Protein AF-A0A316RVN7-F1 (afdb_monomer_lite)

Secondary structure (DSSP, 8-state):
--HHHHHHHHHHHHHHHHHHHHHHHHHHHHGGGGTT-HHHHHHHHHHHHHHHHHHHHHHHHHHHHHTT-EE-HHHHHHHHHHHHHHHHHHHHHHHHS---SSTTHHHHHHHHHHHHHHHHHHHHHHHHHHHHTSEEPPPGGGSGGG-

Foldseek 3Di:
DDPVVLVVLLVVLVVLLVVLVVLLVVLVVVPPVCVVDPVSVVVNLLSLLSNLLSVLLNVLLVVCVVVLAADAPVLLVVLQCLQPVVNVVVVCVVVVDDQDPVNPPVVVVCSVVSVPCSSVSSSSSSNSNSNSPHHHDPDPVVVVVPD

Radius of gyration: 19.21 Å; chains: 1; bounding box: 50×28×63 Å

Sequence (147 aa):
MKRSTFIANAAVWGVISAICVVFLAWSASVGGDFGDNIALLTMAVFAKPVGAFSIAALLTTSLVHKFDLKLGHGMRIAWRVLGVVPAVAFMLSPFMIPVLPSGAATAFAVVLLAAMAIPVLFLLFGLFYGLSLAGEKPDEDEEDDAE

Structure (mmCIF, N/CA/C/O backbone):
data_AF-A0A316RVN7-F1
#
_entry.id   AF-A0A316RVN7-F1
#
loop_
_atom_site.group_PDB
_atom_site.id
_atom_site.type_symbol
_atom_site.label_atom_id
_atom_site.label_alt_id
_atom_site.label_comp_id
_atom_site.label_asym_id
_atom_site.label_entity_id
_atom_site.label_seq_id
_atom_site.pdbx_PDB_ins_code
_atom_site.Cartn_x
_atom_site.Cartn_y
_atom_site.Cartn_z
_atom_site.occupancy
_atom_site.B_iso_or_equiv
_atom_site.auth_seq_id
_atom_site.auth_comp_id
_atom_site.auth_asym_id
_atom_site.auth_atom_id
_atom_site.pdbx_PDB_model_num
ATOM 1 N N . MET A 1 1 ? -16.041 -1.971 11.680 1.00 82.44 1 MET A N 1
ATOM 2 C CA . MET A 1 1 ? -15.913 -1.101 10.460 1.00 82.44 1 MET A CA 1
ATOM 3 C C . MET A 1 1 ? -17.194 -1.136 9.610 1.00 82.44 1 MET A C 1
ATOM 5 O O . MET A 1 1 ? -17.799 -2.195 9.501 1.00 82.44 1 MET A O 1
ATOM 9 N N . LYS A 1 2 ? -17.601 -0.027 8.959 1.00 86.81 2 LYS A N 1
ATOM 10 C CA . LYS A 1 2 ? -18.773 -0.003 8.049 1.00 86.81 2 LYS A CA 1
ATOM 11 C C . LYS A 1 2 ? -18.543 -0.861 6.791 1.00 86.81 2 LYS A C 1
ATOM 13 O O . LYS A 1 2 ? -17.487 -0.787 6.166 1.00 86.81 2 LYS A O 1
ATOM 18 N N . ARG A 1 3 ? -19.565 -1.616 6.368 1.00 85.62 3 ARG A N 1
ATOM 19 C CA . ARG A 1 3 ? -19.503 -2.520 5.199 1.00 85.62 3 ARG A CA 1
ATOM 20 C C . ARG A 1 3 ? -19.181 -1.798 3.884 1.00 85.62 3 ARG A C 1
ATOM 22 O O . ARG A 1 3 ? -18.434 -2.326 3.068 1.00 85.62 3 ARG A O 1
ATOM 29 N N .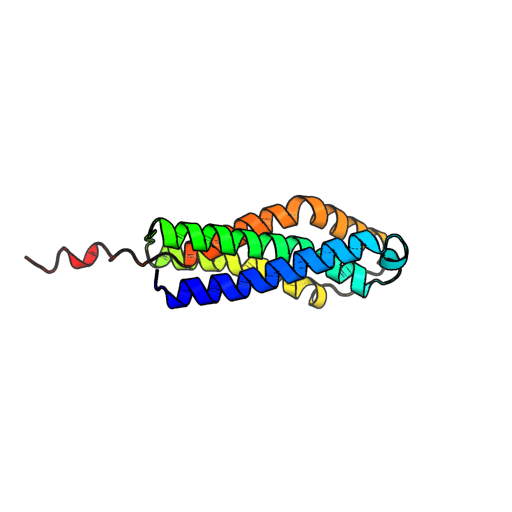 SER A 1 4 ? -19.697 -0.584 3.688 1.00 89.50 4 SER A N 1
ATOM 30 C CA . SER A 1 4 ? -19.403 0.232 2.501 1.00 89.50 4 SER A CA 1
ATOM 31 C C . SER A 1 4 ? -17.926 0.632 2.419 1.00 89.50 4 SER A C 1
ATOM 33 O O . SER A 1 4 ? -17.328 0.544 1.351 1.00 89.50 4 SER A O 1
ATOM 35 N N . THR A 1 5 ? -17.312 0.997 3.550 1.00 88.00 5 THR A N 1
ATOM 36 C CA . THR A 1 5 ? -15.880 1.322 3.642 1.00 88.00 5 THR A CA 1
ATOM 37 C C . THR A 1 5 ? -15.010 0.113 3.318 1.00 88.00 5 THR A C 1
ATOM 39 O O . THR A 1 5 ? -14.023 0.255 2.599 1.00 88.00 5 THR A O 1
ATOM 42 N N . PHE A 1 6 ? -15.394 -1.073 3.796 1.00 89.62 6 PHE A N 1
ATOM 43 C CA . PHE A 1 6 ? -14.704 -2.317 3.462 1.00 89.62 6 PHE A CA 1
ATOM 44 C C . PHE A 1 6 ? -14.724 -2.585 1.951 1.00 89.62 6 PHE A C 1
ATOM 46 O O . PHE A 1 6 ? -13.667 -2.764 1.354 1.00 89.62 6 PHE A O 1
ATOM 53 N N . ILE A 1 7 ? -15.905 -2.547 1.323 1.00 91.50 7 ILE A N 1
ATOM 54 C CA . ILE A 1 7 ? -16.064 -2.834 -0.112 1.00 91.50 7 ILE A CA 1
ATOM 55 C C . ILE A 1 7 ? -15.294 -1.825 -0.970 1.00 91.50 7 ILE A C 1
ATOM 57 O O . ILE A 1 7 ? -14.607 -2.226 -1.905 1.00 91.50 7 ILE A O 1
ATOM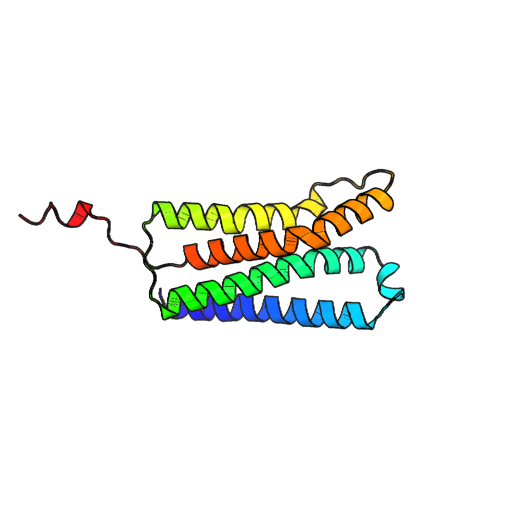 61 N N . ALA A 1 8 ? -15.367 -0.533 -0.640 1.00 91.44 8 ALA A N 1
ATOM 62 C CA . ALA A 1 8 ? -14.636 0.501 -1.368 1.00 91.44 8 ALA A CA 1
ATOM 63 C C . ALA A 1 8 ? -13.117 0.265 -1.318 1.00 91.44 8 ALA A C 1
ATOM 65 O O . ALA A 1 8 ? -12.457 0.295 -2.353 1.00 91.44 8 ALA A O 1
ATOM 66 N N . ASN A 1 9 ? -12.568 -0.037 -0.137 1.00 92.31 9 ASN A N 1
ATOM 67 C CA . ASN A 1 9 ? -11.143 -0.335 0.011 1.00 92.31 9 ASN A CA 1
ATOM 68 C C . ASN A 1 9 ? -10.751 -1.640 -0.689 1.00 92.31 9 ASN A C 1
ATOM 70 O O . ASN A 1 9 ? -9.738 -1.678 -1.381 1.00 92.31 9 ASN A O 1
ATOM 74 N N . ALA A 1 10 ? -11.566 -2.687 -0.560 1.00 91.00 10 ALA A N 1
ATOM 75 C CA . ALA A 1 10 ? -11.330 -3.958 -1.233 1.00 91.00 10 ALA A CA 1
ATOM 76 C C . ALA A 1 10 ? -11.291 -3.793 -2.761 1.00 91.00 10 ALA A C 1
ATOM 78 O O . ALA A 1 10 ? -10.409 -4.337 -3.420 1.00 91.00 10 ALA A O 1
ATOM 79 N N . ALA A 1 11 ? -12.205 -2.997 -3.322 1.00 94.25 11 ALA A N 1
ATOM 80 C CA . ALA A 1 11 ? -12.236 -2.709 -4.750 1.00 94.25 11 ALA A CA 1
ATOM 81 C C . ALA A 1 11 ? -11.018 -1.886 -5.194 1.00 94.25 11 ALA A C 1
ATOM 83 O O . ALA A 1 11 ? -10.315 -2.289 -6.117 1.00 94.25 11 ALA A O 1
ATOM 84 N N . VAL A 1 12 ? -10.734 -0.764 -4.523 1.00 94.69 12 VAL A N 1
ATOM 85 C CA . VAL A 1 12 ? -9.631 0.140 -4.894 1.00 94.69 12 VAL A CA 1
ATOM 86 C C . VAL A 1 12 ? -8.287 -0.576 -4.813 1.00 94.69 12 VAL A C 1
ATOM 88 O O . VAL A 1 12 ? -7.551 -0.631 -5.799 1.00 94.69 12 VAL A O 1
ATOM 91 N N . TRP A 1 13 ? -7.972 -1.171 -3.663 1.00 94.69 13 TRP A N 1
ATOM 92 C CA . TRP A 1 13 ? -6.688 -1.837 -3.482 1.00 94.69 13 TRP A CA 1
ATOM 93 C C . TRP A 1 13 ? -6.599 -3.139 -4.280 1.00 94.69 13 TRP A C 1
ATOM 95 O O . TRP A 1 13 ? -5.508 -3.497 -4.721 1.00 94.69 13 TRP A O 1
ATOM 105 N N . GLY A 1 14 ? -7.729 -3.809 -4.536 1.00 94.25 14 GLY A N 1
ATOM 106 C CA . GLY A 1 14 ? -7.817 -4.988 -5.399 1.00 94.25 14 GLY A CA 1
ATOM 107 C C . GLY A 1 14 ? -7.435 -4.671 -6.838 1.00 94.25 14 GLY A C 1
ATOM 108 O O . GLY A 1 14 ? -6.575 -5.339 -7.411 1.00 94.25 14 GLY A O 1
ATOM 109 N N . VAL A 1 15 ? -8.013 -3.605 -7.394 1.00 96.44 15 VAL A N 1
ATOM 110 C CA . VAL A 1 15 ? -7.691 -3.126 -8.744 1.00 96.44 15 VAL A CA 1
ATOM 111 C C . VAL A 1 15 ? -6.228 -2.694 -8.834 1.00 96.44 15 VAL A C 1
ATOM 113 O O . VAL A 1 15 ? -5.533 -3.120 -9.754 1.00 96.44 15 VAL A O 1
ATOM 11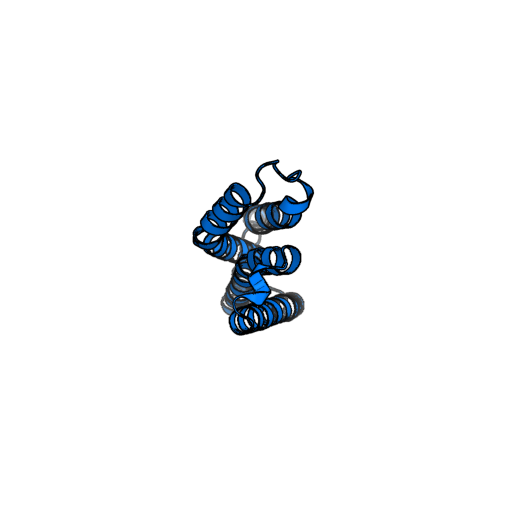6 N N . ILE A 1 16 ? -5.730 -1.916 -7.866 1.00 94.50 16 ILE A N 1
ATOM 117 C CA . ILE A 1 16 ? -4.323 -1.481 -7.843 1.00 94.50 16 ILE A CA 1
ATOM 118 C C . ILE A 1 16 ? -3.380 -2.691 -7.791 1.00 94.50 16 ILE A C 1
ATOM 120 O O . ILE A 1 16 ? -2.452 -2.773 -8.594 1.00 94.50 16 ILE A O 1
ATOM 124 N N . SER A 1 17 ? -3.649 -3.661 -6.911 1.00 93.12 17 SER A N 1
ATOM 125 C CA . SER A 1 17 ? -2.843 -4.884 -6.793 1.00 93.12 17 SER A CA 1
ATOM 126 C C . SER A 1 17 ? -2.815 -5.657 -8.111 1.00 93.12 17 SER A C 1
ATOM 128 O O . SER A 1 17 ? -1.745 -6.050 -8.573 1.00 93.12 17 SER A O 1
ATOM 130 N N . ALA A 1 18 ? -3.978 -5.842 -8.746 1.00 95.44 18 ALA A N 1
ATOM 131 C CA . ALA A 1 18 ? -4.088 -6.549 -10.017 1.00 95.44 18 ALA A CA 1
ATOM 132 C C . ALA A 1 18 ? -3.299 -5.846 -11.130 1.00 95.44 18 ALA A C 1
ATOM 134 O O . ALA A 1 18 ? -2.538 -6.501 -11.840 1.00 95.44 18 ALA A O 1
ATOM 135 N N . ILE A 1 19 ? -3.418 -4.519 -11.241 1.00 94.62 19 ILE A N 1
ATOM 136 C CA . ILE A 1 19 ? -2.661 -3.724 -12.217 1.00 94.62 19 ILE A CA 1
ATOM 137 C C . ILE A 1 19 ? -1.156 -3.874 -11.978 1.00 94.62 19 ILE A C 1
ATOM 139 O O . ILE A 1 19 ? -0.421 -4.146 -12.926 1.00 94.62 19 ILE A O 1
ATOM 143 N N . CYS A 1 20 ? -0.688 -3.754 -10.730 1.00 92.00 20 CYS A N 1
ATOM 144 C CA . CYS A 1 20 ? 0.730 -3.909 -10.401 1.00 92.00 20 CYS A CA 1
ATOM 145 C C . CYS A 1 20 ? 1.251 -5.311 -10.740 1.00 92.00 20 CYS A C 1
ATOM 147 O O . CYS A 1 20 ? 2.327 -5.432 -11.321 1.00 92.00 20 CYS A O 1
ATOM 149 N N . VAL A 1 21 ? 0.495 -6.365 -10.419 1.00 91.38 21 VAL A N 1
ATOM 150 C CA . VAL A 1 21 ? 0.877 -7.753 -10.725 1.00 91.38 21 VAL A CA 1
ATOM 151 C C . VAL A 1 21 ? 0.942 -7.985 -12.231 1.00 91.38 21 VAL A C 1
ATOM 153 O O . VAL A 1 21 ? 1.945 -8.505 -12.718 1.00 91.38 21 VAL A O 1
ATOM 156 N N . VAL A 1 22 ? -0.086 -7.568 -12.976 1.00 94.00 22 VAL A N 1
ATOM 157 C CA . VAL A 1 22 ? -0.129 -7.708 -14.440 1.00 94.00 22 VAL A CA 1
ATOM 158 C C . VAL A 1 22 ? 1.019 -6.939 -15.086 1.00 94.00 22 VAL A C 1
ATOM 160 O O . VAL A 1 22 ? 1.718 -7.487 -15.935 1.00 94.00 22 VAL A O 1
ATOM 163 N N . PHE A 1 23 ? 1.261 -5.700 -14.654 1.00 90.19 23 PHE A N 1
ATOM 164 C CA . PHE A 1 23 ? 2.349 -4.878 -15.173 1.00 90.19 23 PHE A CA 1
ATOM 165 C C . PHE A 1 23 ? 3.724 -5.489 -14.888 1.00 90.19 23 PHE A C 1
ATOM 167 O O . PHE A 1 23 ? 4.555 -5.563 -15.789 1.00 90.19 23 PHE A O 1
ATOM 174 N N . LEU A 1 24 ? 3.966 -5.971 -13.665 1.00 87.00 24 LEU A N 1
ATOM 175 C CA . LEU A 1 24 ? 5.236 -6.602 -13.307 1.00 87.00 24 LEU A CA 1
ATOM 176 C C . LEU A 1 24 ? 5.453 -7.911 -14.073 1.00 87.00 24 LEU A C 1
ATOM 178 O O . LEU A 1 24 ? 6.549 -8.132 -14.587 1.00 87.00 24 LEU A O 1
ATOM 182 N N . ALA A 1 25 ? 4.418 -8.743 -14.210 1.00 89.00 25 ALA A N 1
ATOM 183 C CA . ALA A 1 25 ? 4.483 -9.973 -14.996 1.00 89.00 25 ALA A CA 1
ATOM 184 C C . ALA A 1 25 ? 4.776 -9.680 -16.475 1.00 89.00 25 ALA A C 1
ATOM 186 O O . ALA A 1 25 ? 5.657 -10.300 -17.070 1.00 89.00 25 ALA A O 1
ATOM 187 N N . TRP A 1 26 ? 4.093 -8.685 -17.044 1.00 89.62 26 TRP A N 1
ATOM 188 C CA . TRP A 1 26 ? 4.350 -8.226 -18.402 1.00 89.62 26 TRP A CA 1
ATOM 189 C C . TRP A 1 26 ? 5.777 -7.683 -18.553 1.00 89.62 26 TRP A C 1
ATOM 191 O O . TRP A 1 26 ? 6.496 -8.135 -19.439 1.00 89.62 26 TRP A O 1
ATOM 201 N N . SER A 1 27 ? 6.247 -6.819 -17.646 1.00 82.31 27 SER A N 1
ATOM 202 C CA . SER A 1 27 ? 7.619 -6.286 -17.689 1.00 82.31 27 SER A CA 1
ATOM 203 C C . SER A 1 27 ? 8.681 -7.386 -17.625 1.00 82.31 27 SER A C 1
ATOM 205 O O . SER A 1 27 ? 9.676 -7.327 -18.341 1.00 82.31 27 SER A O 1
ATOM 207 N N . ALA A 1 28 ? 8.444 -8.433 -16.828 1.00 80.69 28 ALA A N 1
ATOM 208 C CA . ALA A 1 28 ? 9.347 -9.572 -16.726 1.00 80.69 28 ALA A CA 1
ATOM 209 C C . ALA A 1 28 ? 9.374 -10.404 -18.020 1.00 80.69 28 ALA A C 1
ATOM 211 O O . ALA A 1 28 ? 10.404 -10.988 -18.345 1.00 80.69 28 ALA A O 1
ATOM 212 N N . SER A 1 29 ? 8.264 -10.438 -18.767 1.00 82.94 29 SER A N 1
ATOM 213 C CA . SER A 1 29 ? 8.163 -11.159 -20.044 1.00 82.94 29 SER A CA 1
ATOM 214 C C . SER A 1 29 ? 8.853 -10.453 -21.220 1.00 82.94 29 SER A C 1
ATOM 216 O O . SER A 1 29 ? 9.241 -11.123 -22.172 1.00 82.94 29 SER A O 1
ATOM 218 N N . VAL A 1 30 ? 9.030 -9.126 -21.154 1.00 79.00 30 VAL A N 1
ATOM 219 C CA . VAL A 1 30 ? 9.609 -8.307 -22.241 1.00 79.00 30 VAL A CA 1
ATOM 220 C C . VAL A 1 30 ? 11.148 -8.352 -22.260 1.00 79.00 30 VAL A C 1
ATOM 222 O O . VAL A 1 30 ? 11.759 -8.126 -23.300 1.00 79.00 30 VAL A O 1
ATOM 225 N N . GLY A 1 31 ? 11.805 -8.711 -21.152 1.00 67.75 31 GLY A N 1
ATOM 226 C CA . GLY A 1 31 ? 13.260 -8.911 -21.126 1.00 67.75 31 GLY A CA 1
ATOM 227 C C . GLY A 1 31 ? 14.073 -7.627 -21.368 1.00 67.75 31 GLY A C 1
ATOM 228 O O . GLY A 1 31 ? 13.759 -6.577 -20.813 1.00 67.75 31 GLY A O 1
ATOM 229 N N . GLY A 1 32 ? 15.156 -7.723 -22.152 1.00 57.50 32 GLY A N 1
ATOM 230 C CA . GLY A 1 32 ? 16.169 -6.666 -22.322 1.00 57.50 32 GLY A CA 1
ATOM 231 C C . GLY A 1 32 ? 15.653 -5.341 -22.901 1.00 57.50 32 GLY A C 1
ATOM 232 O O . GLY A 1 32 ? 16.085 -4.289 -22.440 1.00 57.50 32 GLY A O 1
ATOM 233 N N . ASP A 1 33 ? 14.662 -5.378 -23.798 1.00 60.94 33 ASP A N 1
ATOM 234 C CA . ASP A 1 33 ? 14.065 -4.180 -24.423 1.00 60.94 33 ASP A CA 1
ATOM 235 C C . ASP A 1 33 ? 13.324 -3.282 -23.415 1.00 60.94 33 ASP A C 1
ATOM 237 O O . ASP A 1 33 ? 13.122 -2.088 -23.643 1.00 60.94 33 ASP A O 1
ATOM 241 N N . PHE A 1 34 ? 12.934 -3.834 -22.261 1.00 65.25 34 PHE A N 1
ATOM 242 C CA . PHE A 1 34 ? 12.354 -3.058 -21.164 1.00 65.25 34 PHE A CA 1
ATOM 243 C C . PHE A 1 34 ? 13.402 -2.158 -20.483 1.00 65.25 34 PHE A C 1
ATOM 245 O O . PHE A 1 34 ? 13.062 -1.103 -19.943 1.00 65.25 34 PHE A O 1
ATOM 252 N N . GLY A 1 35 ? 14.673 -2.574 -20.518 1.00 61.16 35 GLY A N 1
ATOM 253 C CA . GLY A 1 35 ? 15.814 -1.878 -19.924 1.00 61.16 35 GLY A CA 1
ATOM 254 C C . GLY A 1 35 ? 16.126 -0.532 -20.577 1.00 61.16 35 GLY A C 1
ATOM 255 O O . GLY A 1 35 ? 16.522 0.410 -19.890 1.00 61.16 35 GLY A O 1
ATOM 256 N N . ASP A 1 36 ? 15.886 -0.433 -21.884 1.00 67.50 36 ASP A N 1
ATOM 257 C CA . ASP A 1 36 ? 16.264 0.724 -22.701 1.00 67.50 36 ASP A CA 1
ATOM 258 C C . ASP A 1 36 ? 15.281 1.899 -22.578 1.00 67.50 36 ASP A C 1
ATOM 260 O O . ASP A 1 36 ? 15.598 3.037 -22.932 1.00 67.50 36 ASP A O 1
ATOM 264 N N . ASN A 1 37 ? 14.090 1.663 -22.018 1.00 75.44 37 ASN A N 1
ATOM 265 C CA . ASN A 1 37 ? 13.099 2.704 -21.782 1.00 75.44 37 ASN A CA 1
ATOM 266 C C . ASN A 1 37 ? 13.083 3.131 -20.305 1.00 75.44 37 ASN A C 1
ATOM 268 O O . ASN A 1 37 ? 12.432 2.516 -19.459 1.00 75.44 37 ASN A O 1
ATOM 272 N N . ILE A 1 38 ? 13.743 4.256 -20.012 1.00 71.75 38 ILE A N 1
ATOM 273 C CA . ILE A 1 38 ? 13.853 4.831 -18.658 1.00 71.75 38 ILE A CA 1
ATOM 274 C C . ILE A 1 38 ? 12.478 5.057 -18.008 1.00 71.75 38 ILE A C 1
ATOM 276 O O . ILE A 1 38 ? 12.330 4.855 -16.801 1.00 71.75 38 ILE A O 1
ATOM 280 N N . ALA A 1 39 ? 11.455 5.442 -18.779 1.00 72.81 39 ALA A N 1
ATOM 281 C CA . ALA A 1 39 ? 10.115 5.664 -18.238 1.00 72.81 39 ALA A CA 1
ATOM 282 C C . ALA A 1 39 ? 9.466 4.348 -17.778 1.00 72.81 39 ALA A C 1
ATOM 284 O O . ALA A 1 39 ? 8.909 4.286 -16.680 1.00 72.81 39 ALA A O 1
ATOM 285 N N . LEU A 1 40 ? 9.590 3.279 -18.570 1.00 73.81 40 LEU A N 1
ATOM 286 C CA . LEU A 1 40 ? 9.098 1.947 -18.202 1.00 73.81 40 LEU A CA 1
ATOM 287 C C . LEU A 1 40 ? 9.871 1.361 -17.016 1.00 73.81 40 LEU A C 1
ATOM 289 O O . LEU A 1 40 ? 9.262 0.821 -16.089 1.00 73.81 40 LEU A O 1
ATOM 293 N N . LEU A 1 41 ? 11.192 1.543 -16.995 1.00 73.00 41 LEU A N 1
ATOM 294 C CA . LEU A 1 41 ? 12.047 1.099 -15.898 1.00 73.00 41 LEU A CA 1
ATOM 295 C C . LEU A 1 41 ? 11.682 1.806 -14.588 1.00 73.00 41 LEU A C 1
ATOM 297 O O . LEU A 1 41 ? 11.524 1.158 -13.555 1.00 73.00 41 LEU A O 1
ATOM 301 N N . THR A 1 42 ? 11.435 3.116 -14.647 1.00 73.25 42 THR A N 1
ATOM 302 C CA . THR A 1 42 ? 10.944 3.900 -13.506 1.00 73.25 42 THR A CA 1
ATOM 303 C C . THR A 1 42 ? 9.596 3.367 -13.015 1.00 73.25 42 THR A C 1
ATOM 305 O O . THR A 1 42 ? 9.434 3.111 -11.823 1.00 73.25 42 THR A O 1
ATOM 308 N N . MET A 1 43 ? 8.642 3.103 -13.913 1.00 76.94 43 MET A N 1
ATOM 309 C CA . MET A 1 43 ? 7.338 2.539 -13.536 1.00 76.94 43 MET A CA 1
ATOM 310 C C . MET A 1 43 ? 7.460 1.166 -12.854 1.00 76.94 43 MET A C 1
ATOM 312 O O . MET A 1 43 ? 6.767 0.911 -11.869 1.00 76.94 43 MET A O 1
ATOM 316 N N . ALA A 1 44 ? 8.372 0.297 -13.302 1.00 77.50 44 ALA A N 1
ATOM 317 C CA . ALA A 1 44 ? 8.625 -1.002 -12.662 1.00 77.50 44 ALA A CA 1
ATOM 318 C C . ALA A 1 44 ? 9.210 -0.884 -11.252 1.00 77.50 44 ALA A C 1
ATOM 320 O O . ALA A 1 44 ? 8.893 -1.700 -10.379 1.00 77.50 44 ALA A O 1
ATOM 321 N N . VAL A 1 45 ? 10.009 0.152 -11.005 1.00 77.06 45 VAL A N 1
ATOM 322 C CA . VAL A 1 45 ? 10.562 0.449 -9.679 1.00 77.06 45 VAL A CA 1
ATOM 323 C C . VAL A 1 45 ? 9.458 0.860 -8.705 1.00 77.06 45 VAL A C 1
ATOM 325 O O . VAL A 1 45 ? 9.487 0.423 -7.556 1.00 77.06 45 VAL A O 1
ATOM 328 N N . PHE A 1 46 ? 8.453 1.616 -9.157 1.00 79.94 46 PHE A N 1
ATOM 329 C CA . PHE A 1 46 ? 7.301 2.005 -8.332 1.00 79.94 46 PHE A CA 1
ATOM 330 C C . PHE A 1 46 ? 6.246 0.903 -8.197 1.00 79.94 46 PHE A C 1
ATOM 332 O O . PHE A 1 46 ? 5.641 0.756 -7.135 1.00 79.94 46 PHE A O 1
ATOM 339 N N . ALA A 1 47 ? 6.041 0.085 -9.229 1.00 85.06 47 ALA A N 1
ATOM 340 C CA . ALA A 1 47 ? 5.002 -0.942 -9.226 1.00 85.06 47 ALA A CA 1
ATOM 341 C C . ALA A 1 47 ? 5.183 -1.981 -8.106 1.00 85.06 47 ALA A C 1
ATOM 343 O O . ALA A 1 47 ? 4.194 -2.442 -7.538 1.00 85.06 47 ALA A O 1
ATOM 344 N N . LYS A 1 48 ? 6.427 -2.319 -7.737 1.00 84.75 48 LYS A N 1
ATOM 345 C CA . LYS A 1 48 ? 6.719 -3.247 -6.628 1.00 84.75 48 LYS A CA 1
ATOM 346 C C . LYS A 1 48 ? 6.245 -2.718 -5.262 1.00 84.75 48 LYS A C 1
ATOM 348 O O . LYS A 1 48 ? 5.440 -3.401 -4.631 1.00 84.75 48 LYS A O 1
ATOM 353 N N . PRO A 1 49 ? 6.685 -1.539 -4.780 1.00 86.31 49 PRO A N 1
ATOM 354 C CA . PRO A 1 49 ? 6.215 -0.985 -3.514 1.00 86.31 49 PRO A CA 1
ATOM 355 C C . PRO A 1 49 ? 4.724 -0.626 -3.531 1.00 86.31 49 PRO A C 1
ATOM 357 O O . PRO A 1 49 ? 4.040 -0.912 -2.552 1.00 86.31 49 PRO A O 1
ATOM 360 N N . VAL A 1 50 ? 4.174 -0.097 -4.633 1.00 89.38 50 VAL A N 1
ATOM 361 C CA . VAL A 1 50 ? 2.716 0.139 -4.749 1.00 89.38 50 VAL A CA 1
ATOM 362 C C . VAL A 1 50 ? 1.937 -1.172 -4.620 1.00 89.38 50 VAL A C 1
ATOM 364 O O . VAL A 1 50 ? 0.964 -1.255 -3.864 1.00 89.38 50 VAL A O 1
ATOM 367 N N . GLY A 1 51 ? 2.378 -2.215 -5.327 1.00 89.88 51 GLY A N 1
ATOM 368 C CA . GLY A 1 51 ? 1.793 -3.550 -5.249 1.00 89.88 51 GLY A CA 1
ATOM 369 C C . GLY A 1 51 ? 1.868 -4.120 -3.833 1.00 89.88 51 GLY A C 1
ATOM 370 O O . GLY A 1 51 ? 0.870 -4.594 -3.301 1.00 89.88 51 GLY A O 1
ATOM 371 N N . ALA A 1 52 ? 3.020 -3.995 -3.177 1.00 91.31 52 ALA A N 1
ATOM 372 C CA . ALA A 1 52 ? 3.203 -4.424 -1.795 1.00 91.31 52 ALA A CA 1
ATOM 373 C C . ALA A 1 52 ? 2.247 -3.699 -0.830 1.00 91.31 52 ALA A C 1
ATOM 375 O O . ALA A 1 52 ? 1.519 -4.345 -0.076 1.00 91.31 52 ALA A O 1
ATOM 376 N N . PHE A 1 53 ? 2.179 -2.368 -0.896 1.00 92.50 53 PHE A N 1
ATOM 377 C CA . PHE A 1 53 ? 1.271 -1.582 -0.061 1.00 92.50 53 PHE A CA 1
ATOM 378 C C . PHE A 1 53 ? -0.188 -1.956 -0.284 1.00 92.50 53 PHE A C 1
ATOM 380 O O . PHE A 1 53 ? -0.919 -2.152 0.682 1.00 92.50 53 PHE A O 1
ATOM 387 N N . SER A 1 54 ? -0.615 -2.076 -1.542 1.00 93.56 54 SER A N 1
ATOM 388 C CA . SER A 1 54 ? -2.005 -2.401 -1.869 1.00 93.56 54 SER A CA 1
ATOM 389 C C . SER A 1 54 ? -2.405 -3.796 -1.379 1.00 93.56 54 SER A C 1
ATOM 391 O O . SER A 1 54 ? -3.470 -3.938 -0.780 1.00 93.56 54 SER A O 1
ATOM 393 N N . ILE A 1 55 ? -1.533 -4.799 -1.515 1.00 94.00 55 ILE A N 1
ATOM 394 C CA . ILE A 1 55 ? -1.772 -6.146 -0.976 1.00 94.00 55 ILE A CA 1
ATOM 395 C C . ILE A 1 55 ? -1.851 -6.118 0.554 1.00 94.00 55 ILE A C 1
ATOM 397 O O . ILE A 1 55 ? -2.775 -6.694 1.131 1.00 94.00 55 ILE A O 1
ATOM 401 N N . ALA A 1 56 ? -0.921 -5.438 1.228 1.00 93.81 56 ALA A N 1
ATOM 402 C CA . ALA A 1 56 ? -0.963 -5.323 2.683 1.00 93.81 56 ALA A CA 1
ATOM 403 C C . ALA A 1 56 ? -2.225 -4.589 3.153 1.00 93.81 56 ALA A C 1
ATOM 405 O O . ALA A 1 56 ? -2.928 -5.097 4.021 1.00 93.81 56 ALA A O 1
ATOM 406 N N . ALA A 1 57 ? -2.576 -3.465 2.524 1.00 93.12 57 ALA A N 1
ATOM 407 C CA . ALA A 1 57 ? -3.805 -2.732 2.808 1.00 93.12 57 ALA A CA 1
ATOM 408 C C . ALA A 1 57 ? -5.041 -3.634 2.666 1.00 93.12 57 ALA A C 1
ATOM 410 O O . ALA A 1 57 ? -5.860 -3.684 3.581 1.00 93.12 57 ALA A O 1
ATOM 411 N N . LEU A 1 58 ? -5.144 -4.422 1.588 1.00 93.75 58 LEU A N 1
ATOM 412 C CA . LEU A 1 58 ? -6.228 -5.396 1.403 1.00 93.75 58 LEU A CA 1
ATOM 413 C C . LEU A 1 58 ? -6.310 -6.413 2.535 1.00 93.75 58 LEU A C 1
ATOM 415 O O . LEU A 1 58 ? -7.388 -6.631 3.099 1.00 93.75 58 LEU A O 1
ATOM 419 N N . LEU A 1 59 ? -5.185 -7.054 2.850 1.00 93.69 59 LEU A N 1
ATOM 420 C CA . LEU A 1 59 ? -5.128 -8.100 3.865 1.00 93.69 59 LEU A CA 1
ATOM 421 C C . LEU A 1 59 ? -5.490 -7.532 5.232 1.00 93.69 59 LEU A C 1
ATOM 423 O O . LEU A 1 59 ? -6.337 -8.086 5.932 1.00 93.69 59 LEU A O 1
ATOM 427 N N . THR A 1 60 ? -4.913 -6.393 5.600 1.00 91.94 60 THR A N 1
ATOM 428 C CA . THR A 1 60 ? -5.133 -5.798 6.913 1.00 91.94 60 THR A CA 1
ATOM 429 C C . THR A 1 60 ? -6.530 -5.204 7.042 1.00 91.94 60 THR A C 1
ATOM 431 O O . THR A 1 60 ? -7.171 -5.414 8.067 1.00 91.94 60 THR A O 1
ATOM 434 N N . THR A 1 61 ? -7.078 -4.564 6.003 1.00 91.00 61 THR A N 1
ATOM 435 C CA . THR A 1 61 ? -8.490 -4.143 5.996 1.00 91.00 61 THR A CA 1
ATOM 436 C C . THR A 1 61 ? -9.440 -5.345 6.097 1.00 91.00 61 THR A C 1
ATOM 438 O O . THR A 1 61 ? -10.452 -5.268 6.797 1.00 91.00 61 THR A O 1
ATOM 441 N N . SER A 1 62 ? -9.103 -6.481 5.477 1.00 90.81 62 SER A N 1
ATOM 442 C CA . SER A 1 62 ? -9.869 -7.730 5.614 1.00 90.81 62 SER A CA 1
ATOM 443 C C . SER A 1 62 ? -9.805 -8.302 7.029 1.00 90.81 62 SER A C 1
ATOM 445 O O . SER A 1 62 ? -10.832 -8.725 7.559 1.00 90.81 62 SER A O 1
ATOM 447 N N . LEU A 1 63 ? -8.635 -8.268 7.672 1.00 90.06 63 LEU A N 1
ATOM 448 C CA . LEU A 1 63 ? -8.470 -8.670 9.071 1.00 90.06 63 LEU A CA 1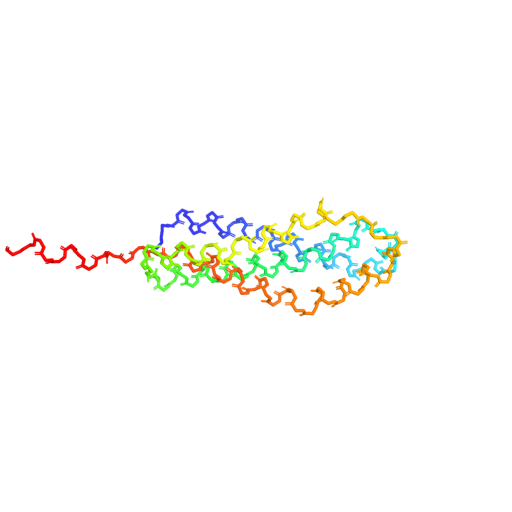
ATOM 449 C C . LEU A 1 63 ? -9.261 -7.755 10.009 1.00 90.06 63 LEU A C 1
ATOM 451 O O . LEU A 1 63 ? -10.023 -8.247 10.836 1.00 90.06 63 LEU A O 1
ATOM 455 N N . VAL A 1 64 ? -9.149 -6.438 9.838 1.00 90.19 64 VAL A N 1
ATOM 456 C CA . VAL A 1 64 ? -9.898 -5.444 10.620 1.00 90.19 64 VAL A CA 1
ATOM 457 C C . VAL A 1 64 ? -11.403 -5.656 10.491 1.00 90.19 64 VAL A C 1
ATOM 459 O O . VAL A 1 64 ? -12.114 -5.552 11.487 1.00 90.19 64 VAL A O 1
ATOM 462 N N . HIS A 1 65 ? -11.899 -5.978 9.292 1.00 89.75 65 HIS A N 1
ATOM 463 C CA . HIS A 1 65 ? -13.313 -6.294 9.103 1.00 89.75 65 HIS A CA 1
ATOM 464 C C . HIS A 1 65 ? -13.713 -7.600 9.792 1.00 89.75 65 HIS A C 1
ATOM 466 O O . HIS A 1 65 ? -14.716 -7.635 10.497 1.00 89.75 65 HIS A O 1
ATOM 472 N N . LYS A 1 66 ? -12.931 -8.666 9.580 1.00 90.50 66 LYS A N 1
ATOM 473 C CA . LYS A 1 66 ? -13.230 -10.017 10.068 1.00 90.50 66 LYS A CA 1
ATOM 474 C C . LYS A 1 66 ? -13.192 -10.110 11.593 1.00 90.50 66 LYS A C 1
ATOM 476 O O . LYS A 1 66 ? -13.998 -10.832 12.168 1.00 90.50 66 LYS A O 1
ATOM 481 N N . PHE A 1 67 ? -12.255 -9.407 12.224 1.00 89.06 67 PHE A N 1
ATOM 482 C CA . PHE A 1 67 ? -12.057 -9.410 13.675 1.00 89.06 67 PHE A CA 1
ATOM 483 C C . PHE A 1 67 ? -12.713 -8.217 14.385 1.00 89.06 67 PHE A C 1
ATOM 485 O O . PHE A 1 67 ? -12.540 -8.078 15.589 1.00 89.06 67 PHE A O 1
ATOM 492 N N . ASP A 1 68 ? -13.424 -7.356 13.645 1.00 86.31 68 ASP A N 1
ATOM 493 C CA . ASP A 1 68 ? -14.020 -6.095 14.113 1.00 86.31 68 ASP A CA 1
ATOM 494 C C . ASP A 1 68 ? -13.122 -5.322 15.094 1.00 86.31 68 ASP A C 1
ATOM 496 O O . ASP A 1 68 ? -13.523 -4.930 16.190 1.00 86.31 68 ASP A O 1
ATOM 500 N N . LEU A 1 69 ? -11.861 -5.132 14.691 1.00 85.31 69 LEU A N 1
ATOM 501 C CA . LEU A 1 69 ? -10.860 -4.474 15.526 1.00 85.31 69 LEU A CA 1
ATOM 502 C C . LEU A 1 69 ? -11.307 -3.050 15.867 1.00 85.31 69 LEU A C 1
ATOM 504 O O . LEU A 1 69 ? -11.751 -2.301 14.988 1.00 85.31 69 LEU A O 1
ATOM 508 N N . LYS A 1 70 ? -11.142 -2.677 17.138 1.00 86.94 70 LYS A N 1
ATOM 509 C CA . LYS A 1 70 ? -11.410 -1.335 17.659 1.00 86.94 70 LYS A CA 1
ATOM 510 C C . LYS A 1 70 ? -10.106 -0.687 18.110 1.00 86.94 70 LYS A C 1
ATOM 512 O O . LYS A 1 70 ? -9.303 -1.318 18.792 1.00 86.94 70 LYS A O 1
ATOM 517 N N . LEU A 1 71 ? -9.896 0.563 17.722 1.00 83.50 71 LEU A N 1
ATOM 518 C CA . LEU A 1 71 ? -8.749 1.379 18.107 1.00 83.50 71 LEU A CA 1
ATOM 519 C C . LEU A 1 71 ? -9.252 2.734 18.610 1.00 83.50 71 LEU A C 1
ATOM 521 O O . LEU A 1 71 ? -10.219 3.275 18.073 1.00 83.50 71 LEU A O 1
ATOM 525 N N . GLY A 1 72 ? -8.571 3.290 19.613 1.00 84.06 72 GLY A N 1
ATOM 526 C CA . GLY A 1 72 ? -8.828 4.654 20.077 1.00 84.06 72 GLY A CA 1
ATOM 527 C C . GLY A 1 72 ? -8.521 5.691 18.992 1.00 84.06 72 GLY A C 1
ATOM 528 O O . GLY A 1 72 ? -7.699 5.451 18.095 1.00 84.06 72 GLY A O 1
ATOM 529 N N . HIS A 1 73 ? -9.172 6.851 19.076 1.00 83.31 73 HIS A N 1
ATOM 530 C CA . HIS A 1 73 ? -9.122 7.893 18.048 1.00 83.31 73 HIS A CA 1
ATOM 531 C C . HIS A 1 73 ? -7.686 8.341 17.715 1.00 83.31 73 HIS A C 1
ATOM 533 O O . HIS A 1 73 ? -7.270 8.324 16.551 1.00 83.31 73 HIS A O 1
ATOM 539 N N . GLY A 1 74 ? -6.885 8.651 18.741 1.00 82.12 74 GLY A N 1
ATOM 540 C CA . GLY A 1 74 ? -5.492 9.085 18.572 1.00 82.12 74 GLY A CA 1
ATOM 541 C C . GLY A 1 74 ? -4.604 8.025 17.911 1.00 82.12 74 GLY A C 1
ATOM 542 O O . GLY A 1 74 ? -3.806 8.332 17.023 1.00 82.12 74 GLY A O 1
ATOM 543 N N . MET A 1 75 ? -4.802 6.753 18.264 1.00 85.12 75 MET A N 1
ATOM 544 C CA . MET A 1 75 ? -4.047 5.646 17.680 1.00 85.12 75 MET A CA 1
ATOM 545 C C . MET A 1 75 ? -4.389 5.454 16.197 1.00 85.12 75 MET A C 1
ATOM 547 O O . MET A 1 75 ? -3.491 5.231 15.386 1.00 85.12 75 MET A O 1
ATOM 551 N N . ARG A 1 76 ? -5.658 5.618 15.798 1.00 84.88 76 ARG A N 1
ATOM 552 C CA . ARG A 1 76 ? -6.062 5.562 14.379 1.00 84.88 76 ARG A CA 1
ATOM 553 C C . ARG A 1 76 ? -5.379 6.640 13.546 1.00 84.88 76 ARG A C 1
ATOM 555 O O . ARG A 1 76 ? -4.904 6.340 12.450 1.00 84.88 76 ARG A O 1
ATOM 562 N N . ILE A 1 77 ? -5.304 7.869 14.057 1.00 85.75 77 ILE A N 1
ATOM 563 C CA . ILE A 1 77 ? -4.619 8.973 13.370 1.00 85.75 77 ILE A CA 1
ATOM 564 C C . ILE A 1 77 ? -3.129 8.661 13.227 1.00 85.75 77 ILE A C 1
ATOM 566 O O . ILE A 1 77 ? -2.601 8.761 12.119 1.00 85.75 77 ILE A O 1
ATOM 570 N N . ALA A 1 78 ? -2.472 8.217 14.302 1.00 86.94 78 ALA A N 1
ATOM 571 C CA . ALA A 1 78 ? -1.057 7.853 14.270 1.00 86.94 78 ALA A CA 1
ATOM 572 C C . ALA A 1 78 ? -0.771 6.771 13.213 1.00 86.94 78 ALA A C 1
ATOM 574 O O . ALA A 1 78 ? 0.100 6.953 12.360 1.00 86.94 78 ALA A O 1
ATOM 575 N N . TRP A 1 79 ? -1.565 5.693 13.190 1.00 90.00 79 TRP A N 1
ATOM 576 C CA . TRP A 1 79 ? -1.442 4.633 12.183 1.00 90.00 79 TRP A CA 1
ATOM 577 C C . TRP A 1 79 ? -1.691 5.135 10.759 1.00 90.00 79 TRP A C 1
ATOM 579 O O . TRP A 1 79 ? -1.010 4.714 9.824 1.00 90.00 79 TRP A O 1
ATOM 589 N N . ARG A 1 80 ? -2.625 6.072 10.576 1.00 88.50 80 ARG A N 1
ATOM 590 C CA . ARG A 1 80 ? -2.914 6.649 9.259 1.00 88.50 80 ARG A CA 1
ATOM 591 C C . ARG A 1 80 ? -1.768 7.514 8.750 1.00 88.50 80 ARG A C 1
ATOM 593 O O . ARG A 1 80 ? -1.415 7.418 7.578 1.00 88.50 80 ARG A O 1
ATOM 600 N N . VAL A 1 81 ? -1.178 8.328 9.622 1.00 88.44 81 VAL A N 1
ATOM 601 C CA . VAL A 1 81 ? -0.016 9.163 9.293 1.00 88.44 81 VAL A CA 1
ATOM 602 C C . VAL A 1 81 ? 1.178 8.277 8.944 1.00 88.44 81 VAL A C 1
ATOM 604 O O . VAL A 1 81 ? 1.769 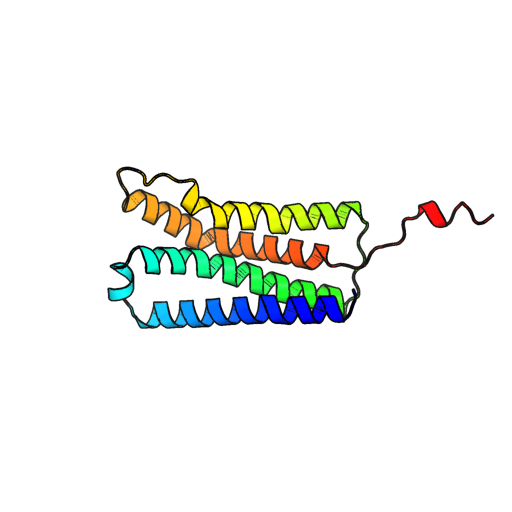8.457 7.882 1.00 88.44 81 VAL A O 1
ATOM 607 N N . LEU A 1 82 ? 1.471 7.271 9.774 1.00 88.00 82 LEU A N 1
ATOM 608 C CA . LEU A 1 82 ? 2.571 6.329 9.550 1.00 88.00 82 LEU A CA 1
ATOM 609 C C . LEU A 1 82 ? 2.389 5.477 8.287 1.00 88.00 82 LEU A C 1
ATOM 611 O O . LEU A 1 82 ? 3.374 5.149 7.633 1.00 88.00 82 LEU A O 1
ATOM 615 N N . GLY A 1 83 ? 1.152 5.123 7.934 1.00 84.88 83 GLY A N 1
ATOM 616 C CA . GLY A 1 83 ? 0.861 4.356 6.724 1.00 84.88 83 GLY A CA 1
ATOM 617 C C . GLY A 1 83 ? 0.869 5.197 5.445 1.00 84.88 83 GLY A C 1
ATOM 618 O O . GLY A 1 83 ? 1.408 4.776 4.429 1.00 84.88 83 GLY A O 1
ATOM 619 N N . VAL A 1 84 ? 0.278 6.394 5.461 1.00 87.88 84 VAL A N 1
ATOM 620 C CA . VAL A 1 84 ? 0.031 7.160 4.225 1.00 87.88 84 VAL A CA 1
ATOM 621 C C . VAL A 1 84 ? 1.151 8.144 3.910 1.00 87.88 84 VAL A C 1
ATOM 623 O O . VAL A 1 84 ? 1.553 8.246 2.752 1.00 87.88 84 VAL A O 1
ATOM 626 N N . VAL A 1 85 ? 1.669 8.874 4.902 1.00 86.19 85 VAL A N 1
ATOM 627 C CA . VAL A 1 85 ? 2.600 9.987 4.647 1.00 86.19 85 VAL A CA 1
ATOM 628 C C . VAL A 1 85 ? 3.904 9.513 3.998 1.00 86.19 85 VAL A C 1
ATOM 630 O O . VAL A 1 85 ? 4.266 10.073 2.962 1.00 86.19 85 VAL A O 1
ATOM 633 N N . PRO A 1 86 ? 4.586 8.463 4.499 1.00 81.19 86 PRO A N 1
ATOM 634 C CA . PRO A 1 86 ? 5.801 7.964 3.857 1.00 81.19 86 PRO A CA 1
ATOM 635 C C . PRO A 1 86 ? 5.540 7.405 2.453 1.00 81.19 86 PRO A C 1
ATOM 637 O O . PRO A 1 86 ? 6.344 7.615 1.546 1.00 81.19 86 PRO A O 1
ATOM 640 N N . ALA A 1 87 ? 4.398 6.735 2.253 1.00 84.62 87 ALA A N 1
ATOM 641 C CA . ALA A 1 87 ? 4.017 6.181 0.957 1.00 84.62 87 ALA A CA 1
ATOM 642 C C . ALA A 1 87 ? 3.796 7.289 -0.086 1.00 84.62 87 ALA A C 1
ATOM 644 O O . ALA A 1 87 ? 4.318 7.205 -1.199 1.00 84.62 87 ALA A O 1
ATOM 645 N N . VAL A 1 88 ? 3.086 8.358 0.286 1.00 85.44 88 VAL A N 1
ATOM 646 C CA . VAL A 1 88 ? 2.867 9.529 -0.577 1.00 85.44 88 VAL A CA 1
ATOM 647 C C . VAL A 1 88 ? 4.177 10.273 -0.836 1.00 85.44 88 VAL A C 1
ATOM 649 O O . VAL A 1 88 ? 4.464 10.603 -1.984 1.00 85.44 88 VAL A O 1
ATOM 652 N N . ALA A 1 89 ? 5.006 10.485 0.190 1.00 81.69 89 ALA A N 1
ATOM 653 C CA . ALA A 1 89 ? 6.308 11.133 0.037 1.00 81.69 89 ALA A CA 1
ATOM 654 C C . ALA A 1 89 ? 7.211 10.377 -0.953 1.00 81.69 89 ALA A C 1
ATOM 656 O O . ALA A 1 89 ? 7.845 10.989 -1.811 1.00 81.69 89 ALA A O 1
ATOM 657 N N . PHE A 1 90 ? 7.218 9.044 -0.894 1.00 80.94 90 PHE A N 1
ATOM 658 C CA . PHE A 1 90 ? 7.953 8.221 -1.850 1.00 80.94 90 PHE A CA 1
ATOM 659 C C . PHE A 1 90 ? 7.362 8.297 -3.266 1.00 80.94 90 PHE A C 1
ATOM 661 O O . PHE A 1 90 ? 8.126 8.427 -4.219 1.00 80.94 90 PHE A O 1
ATOM 668 N N . MET A 1 91 ? 6.032 8.295 -3.429 1.00 77.69 91 MET A N 1
ATOM 669 C CA . MET A 1 91 ? 5.399 8.491 -4.748 1.00 77.69 91 MET A CA 1
ATOM 670 C C . MET A 1 91 ? 5.727 9.855 -5.367 1.00 77.69 91 MET A C 1
ATOM 672 O O . MET A 1 91 ? 5.819 9.968 -6.586 1.00 77.69 91 MET A O 1
ATOM 676 N N . LEU A 1 92 ? 5.917 10.885 -4.540 1.00 79.19 92 LEU A N 1
ATOM 677 C CA . LEU A 1 92 ? 6.281 12.233 -4.985 1.00 79.19 92 LEU A CA 1
ATOM 678 C C . LEU A 1 92 ? 7.792 12.423 -5.182 1.00 79.19 92 LEU A C 1
ATOM 680 O O . LEU A 1 92 ? 8.206 13.409 -5.793 1.00 79.19 92 LEU A O 1
ATOM 684 N N . SER A 1 93 ? 8.617 11.480 -4.720 1.00 72.19 93 SER A N 1
ATOM 685 C CA . SER A 1 93 ? 10.079 11.567 -4.820 1.00 72.19 93 SER A CA 1
ATOM 686 C C . SER A 1 93 ? 10.628 11.784 -6.243 1.00 72.19 93 SER A C 1
ATOM 688 O O . SER A 1 93 ? 11.590 12.547 -6.361 1.00 72.19 93 SER A O 1
ATOM 690 N N . PRO A 1 94 ? 10.027 11.259 -7.337 1.00 65.25 94 PRO A N 1
ATOM 691 C CA . PRO A 1 94 ? 10.496 11.540 -8.698 1.00 65.25 94 PRO A CA 1
ATOM 692 C C . PRO A 1 94 ? 10.446 13.017 -9.082 1.00 65.25 94 PRO A C 1
ATOM 694 O O . PRO A 1 94 ? 11.262 13.471 -9.874 1.00 65.25 94 PRO A O 1
ATOM 697 N N . PHE A 1 95 ? 9.498 13.774 -8.525 1.00 64.31 95 PHE A N 1
ATOM 698 C CA . PHE A 1 95 ? 9.351 15.204 -8.802 1.00 64.31 95 PHE A CA 1
ATOM 699 C C . PHE A 1 95 ? 10.311 16.065 -7.971 1.00 64.31 95 PHE A C 1
ATOM 701 O O . PHE A 1 95 ? 10.484 17.246 -8.261 1.00 64.31 95 PHE A O 1
ATOM 708 N N . MET A 1 96 ? 10.919 15.487 -6.931 1.00 55.47 96 MET A N 1
ATOM 709 C CA . MET A 1 96 ? 11.775 16.190 -5.972 1.00 55.47 96 MET A CA 1
ATOM 710 C C . MET A 1 96 ? 13.270 15.947 -6.192 1.00 55.47 96 MET A C 1
ATOM 712 O O . MET A 1 96 ? 14.081 16.703 -5.663 1.00 55.47 96 MET A O 1
ATOM 716 N N . ILE A 1 97 ? 13.651 14.929 -6.969 1.00 54.16 97 ILE A N 1
ATOM 717 C CA . ILE A 1 97 ? 15.053 14.652 -7.297 1.00 54.16 97 ILE A CA 1
ATOM 718 C C . ILE A 1 97 ? 15.352 15.250 -8.680 1.00 54.16 97 ILE A C 1
ATOM 720 O O . ILE A 1 97 ? 15.004 14.635 -9.690 1.00 54.16 97 ILE A O 1
ATOM 724 N N . PRO A 1 98 ? 15.999 16.431 -8.774 1.00 48.19 98 PRO A N 1
ATOM 725 C CA . PRO A 1 98 ? 16.567 16.871 -10.037 1.00 48.19 98 PRO A CA 1
ATOM 726 C C . PRO A 1 98 ? 17.615 15.840 -10.462 1.00 48.19 98 PRO A C 1
ATOM 728 O O . PRO A 1 98 ? 18.485 15.462 -9.678 1.00 48.19 98 PRO A O 1
ATOM 731 N N . VAL A 1 99 ? 17.471 15.350 -11.691 1.00 50.19 99 VAL A N 1
ATOM 732 C CA . VAL A 1 99 ? 18.309 14.332 -12.335 1.00 50.19 99 VAL A CA 1
ATOM 733 C C . VAL A 1 99 ? 19.788 14.586 -12.013 1.00 50.19 99 VAL A C 1
ATOM 735 O O . VAL A 1 99 ? 20.379 15.548 -12.502 1.00 50.19 99 VAL A O 1
ATOM 738 N N . LEU A 1 100 ? 20.382 13.759 -11.144 1.00 45.16 100 LEU A N 1
ATOM 739 C CA . LEU A 1 100 ? 21.798 13.873 -10.794 1.00 45.16 100 LEU A CA 1
ATOM 740 C C . LEU A 1 100 ? 22.664 13.660 -12.053 1.00 45.16 100 LEU A C 1
ATOM 742 O O . LEU A 1 100 ? 22.357 12.782 -12.864 1.00 45.16 100 LEU A O 1
ATOM 746 N N . PRO A 1 101 ? 23.775 14.405 -12.207 1.00 47.25 101 PRO A N 1
ATOM 747 C CA . PRO A 1 101 ? 24.569 14.465 -13.440 1.00 47.25 101 PRO A CA 1
ATOM 748 C C . PRO A 1 101 ? 25.319 13.165 -13.805 1.00 47.25 101 PRO A C 1
ATOM 750 O O . PRO A 1 101 ? 25.981 13.109 -14.836 1.00 47.25 101 PRO A O 1
ATOM 753 N N . SER A 1 102 ? 25.197 12.098 -13.010 1.00 55.19 102 SER A N 1
ATOM 754 C CA . SER A 1 102 ? 25.708 10.748 -13.301 1.00 55.19 102 SER A CA 1
ATOM 755 C C . SER A 1 102 ? 24.575 9.712 -13.217 1.00 55.19 102 SER A C 1
ATOM 757 O O . SER A 1 102 ? 24.559 8.810 -12.376 1.00 55.19 102 SER A O 1
ATOM 759 N N . GLY A 1 103 ? 23.583 9.888 -14.093 1.00 51.31 103 GLY A N 1
ATOM 760 C CA . GLY A 1 103 ? 22.232 9.327 -13.975 1.00 51.31 103 GLY A CA 1
ATOM 761 C C . GLY A 1 103 ? 22.066 7.805 -14.054 1.00 51.31 103 GLY A C 1
ATOM 762 O O . GLY A 1 103 ? 20.982 7.330 -13.753 1.00 51.31 103 GLY A O 1
ATOM 763 N N . ALA A 1 104 ? 23.085 7.019 -14.413 1.00 50.78 104 ALA A N 1
ATOM 764 C CA . ALA A 1 104 ? 22.939 5.562 -14.524 1.00 50.78 104 ALA A CA 1
ATOM 765 C C . ALA A 1 104 ? 23.301 4.823 -13.224 1.00 50.78 104 ALA A C 1
ATOM 767 O O . ALA A 1 104 ? 22.512 4.033 -12.726 1.00 50.78 104 ALA A O 1
ATOM 768 N N . ALA A 1 105 ? 24.465 5.098 -12.627 1.00 43.25 105 ALA A N 1
ATOM 769 C CA . ALA A 1 105 ? 24.962 4.343 -11.470 1.00 43.25 105 ALA A CA 1
ATOM 770 C C . ALA A 1 105 ? 24.265 4.721 -10.151 1.00 43.25 105 ALA A C 1
ATOM 772 O O . ALA A 1 105 ? 24.016 3.860 -9.309 1.00 43.25 105 ALA A O 1
ATOM 773 N N . THR A 1 106 ? 23.909 5.996 -9.979 1.00 50.75 106 THR A N 1
ATOM 774 C CA . THR A 1 106 ? 23.159 6.477 -8.807 1.00 50.75 106 THR A CA 1
ATOM 775 C C . THR A 1 106 ? 21.688 6.078 -8.881 1.00 50.75 106 THR A C 1
ATOM 777 O O . THR A 1 106 ? 21.150 5.596 -7.888 1.00 50.75 106 THR A O 1
ATOM 780 N N . ALA A 1 107 ? 21.059 6.164 -10.059 1.00 51.81 107 ALA A N 1
ATOM 781 C CA . ALA A 1 107 ? 19.717 5.627 -10.271 1.00 51.81 107 ALA A CA 1
ATOM 782 C C . ALA A 1 107 ? 19.690 4.107 -10.078 1.00 51.81 107 ALA A C 1
ATOM 784 O O . ALA A 1 107 ? 18.820 3.613 -9.378 1.00 51.81 107 ALA A O 1
ATOM 785 N N . PHE A 1 108 ? 20.672 3.366 -10.596 1.00 46.84 108 PHE A N 1
ATOM 786 C CA . PHE A 1 108 ? 20.766 1.914 -10.419 1.00 46.84 108 PHE A CA 1
ATOM 787 C C . PHE A 1 108 ? 21.003 1.505 -8.956 1.00 46.84 108 PHE A C 1
ATOM 789 O O . PHE A 1 108 ? 20.387 0.554 -8.485 1.00 46.84 108 PHE A O 1
ATOM 796 N N . ALA A 1 109 ? 21.823 2.245 -8.201 1.00 46.53 109 ALA A N 1
ATOM 797 C CA . ALA A 1 109 ? 22.028 2.010 -6.770 1.00 46.53 109 ALA A CA 1
ATOM 798 C C . ALA A 1 109 ? 20.780 2.345 -5.936 1.00 46.53 109 ALA A C 1
ATOM 800 O O . ALA A 1 109 ? 20.422 1.571 -5.052 1.00 46.53 109 ALA A O 1
ATOM 801 N N . VAL A 1 110 ? 20.076 3.441 -6.244 1.00 55.03 110 VAL A N 1
ATOM 802 C CA . VAL A 1 110 ? 18.780 3.771 -5.625 1.00 55.03 110 VAL A CA 1
ATOM 803 C C . VAL A 1 110 ? 17.737 2.718 -5.985 1.00 55.03 110 VAL A C 1
ATOM 805 O O . VAL A 1 110 ? 17.016 2.277 -5.104 1.00 55.03 110 VAL A O 1
ATOM 808 N N . VAL A 1 111 ? 17.704 2.246 -7.231 1.00 53.59 111 VAL A N 1
ATOM 809 C CA . VAL A 1 111 ? 16.826 1.167 -7.706 1.00 53.59 111 VAL A CA 1
ATOM 810 C C . VAL A 1 111 ? 17.140 -0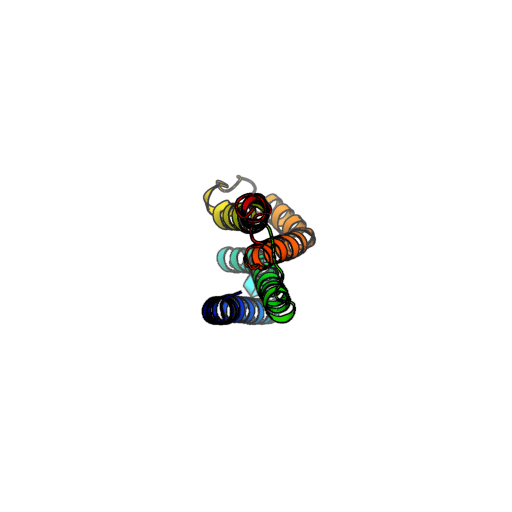.168 -7.028 1.00 53.59 111 VAL A C 1
ATOM 812 O O . VAL A 1 111 ? 16.210 -0.879 -6.663 1.00 53.59 111 VAL A O 1
ATOM 815 N N . LEU A 1 112 ? 18.411 -0.507 -6.797 1.00 51.34 112 LEU A N 1
ATOM 816 C CA . LEU A 1 112 ? 18.822 -1.733 -6.102 1.00 51.34 112 LEU A CA 1
ATOM 817 C C . LEU A 1 112 ? 18.557 -1.679 -4.593 1.00 51.34 112 LEU A C 1
ATOM 819 O O . LEU A 1 112 ? 18.044 -2.648 -4.030 1.00 51.34 112 LEU A O 1
ATOM 823 N N . LEU A 1 113 ? 18.852 -0.551 -3.940 1.00 52.09 113 LEU A N 1
ATOM 824 C CA . LEU A 1 113 ? 18.531 -0.336 -2.525 1.00 52.09 113 LEU A CA 1
ATOM 825 C C . LEU A 1 113 ? 17.005 -0.294 -2.324 1.00 52.09 113 LEU A C 1
ATOM 827 O O . LEU A 1 113 ? 16.474 -0.871 -1.371 1.00 52.09 113 LEU A O 1
ATOM 831 N N . ALA A 1 114 ? 16.294 0.317 -3.277 1.00 52.88 114 ALA A N 1
ATOM 832 C CA . ALA A 1 114 ? 14.843 0.330 -3.340 1.00 52.88 114 ALA A CA 1
ATOM 833 C C . ALA A 1 114 ? 14.244 -1.050 -3.590 1.00 52.88 114 ALA A C 1
ATOM 835 O O . ALA A 1 114 ? 13.223 -1.383 -3.006 1.00 52.88 114 ALA A O 1
ATOM 836 N N . ALA A 1 115 ? 14.870 -1.887 -4.410 1.00 54.06 115 ALA A N 1
ATOM 837 C CA . ALA A 1 115 ? 14.317 -3.182 -4.788 1.00 54.06 115 ALA A CA 1
ATOM 838 C C . ALA A 1 115 ? 14.268 -4.204 -3.639 1.00 54.06 115 ALA A C 1
ATOM 840 O O . ALA A 1 115 ? 13.453 -5.122 -3.711 1.00 54.06 115 ALA A O 1
ATOM 841 N N . MET A 1 116 ? 15.105 -4.062 -2.603 1.00 59.41 116 MET A N 1
ATOM 842 C CA . MET A 1 116 ? 15.233 -5.062 -1.532 1.00 59.41 116 MET A CA 1
ATOM 843 C C . MET A 1 116 ? 14.451 -4.701 -0.260 1.00 59.41 116 MET A C 1
ATOM 845 O O . MET A 1 116 ? 13.708 -5.532 0.256 1.00 59.41 116 MET A O 1
ATOM 849 N N . ALA A 1 117 ? 14.578 -3.470 0.249 1.00 61.97 117 ALA A N 1
ATOM 850 C CA . ALA A 1 117 ? 13.982 -3.086 1.537 1.00 61.97 117 ALA A CA 1
ATOM 851 C C . ALA A 1 117 ? 12.653 -2.321 1.402 1.00 61.97 117 ALA A C 1
ATOM 853 O O . ALA A 1 117 ? 11.787 -2.411 2.274 1.00 61.97 117 ALA A O 1
ATOM 854 N N . ILE A 1 118 ? 12.459 -1.581 0.307 1.00 72.50 118 ILE A N 1
ATOM 855 C CA . ILE A 1 118 ? 11.301 -0.687 0.163 1.00 72.50 118 ILE A CA 1
ATOM 856 C C . ILE A 1 118 ? 9.980 -1.449 0.001 1.00 72.50 118 ILE A C 1
ATOM 858 O O . ILE A 1 118 ? 9.010 -1.029 0.629 1.00 72.50 118 ILE A O 1
ATOM 862 N N . PRO A 1 119 ? 9.889 -2.591 -0.710 1.00 73.56 119 PRO A N 1
ATOM 863 C CA . PRO A 1 119 ? 8.652 -3.364 -0.738 1.00 73.56 119 PRO A CA 1
ATOM 864 C C . PRO A 1 119 ? 8.222 -3.823 0.660 1.00 73.56 119 PRO A C 1
ATOM 866 O O . PRO A 1 119 ? 7.039 -3.768 0.977 1.00 73.56 119 PRO A O 1
ATOM 869 N N . VAL A 1 120 ? 9.169 -4.200 1.528 1.00 80.44 120 VAL A N 1
ATOM 870 C CA . VAL A 1 120 ? 8.876 -4.621 2.910 1.00 80.44 120 VAL A CA 1
ATOM 871 C C . VAL A 1 120 ? 8.378 -3.448 3.756 1.00 80.44 120 VAL A C 1
ATOM 873 O O . VAL A 1 120 ? 7.401 -3.589 4.489 1.00 80.44 120 VAL A O 1
ATOM 876 N N . LEU A 1 121 ? 8.986 -2.267 3.617 1.00 83.81 121 LEU A N 1
ATOM 877 C CA . LEU A 1 121 ? 8.484 -1.050 4.266 1.00 83.81 121 LEU A CA 1
ATOM 878 C C . LEU A 1 121 ? 7.076 -0.691 3.777 1.00 83.81 121 LEU A C 1
ATOM 880 O O . LEU A 1 121 ? 6.223 -0.325 4.578 1.00 83.81 121 LEU A O 1
ATOM 884 N N . PHE A 1 122 ? 6.795 -0.866 2.486 1.00 88.00 122 PHE A N 1
ATOM 885 C CA . PHE A 1 122 ? 5.467 -0.623 1.924 1.00 88.00 122 PHE A CA 1
ATOM 886 C C . PHE A 1 122 ? 4.428 -1.653 2.377 1.00 88.00 122 PHE A C 1
ATOM 888 O O . PHE A 1 122 ? 3.271 -1.279 2.563 1.00 88.00 122 PHE A O 1
ATOM 895 N N . LEU A 1 123 ? 4.822 -2.905 2.645 1.00 89.81 123 LEU A N 1
ATOM 896 C CA . LEU A 1 123 ? 3.955 -3.861 3.343 1.00 89.81 123 LEU A CA 1
ATOM 897 C C . LEU A 1 123 ? 3.588 -3.343 4.741 1.00 89.81 123 LEU A C 1
ATOM 899 O O . LEU A 1 123 ? 2.415 -3.355 5.107 1.00 89.81 123 LEU A O 1
ATOM 903 N N . LEU A 1 124 ? 4.565 -2.847 5.508 1.00 90.38 124 LEU A N 1
ATOM 904 C CA . LEU A 1 124 ? 4.315 -2.274 6.837 1.00 90.38 124 LEU A CA 1
ATOM 905 C C . LEU A 1 124 ? 3.413 -1.036 6.763 1.00 90.38 124 LEU A C 1
ATOM 907 O O . LEU A 1 124 ? 2.462 -0.919 7.532 1.00 90.38 124 LEU A O 1
ATOM 911 N N . PHE A 1 125 ? 3.647 -0.144 5.803 1.00 91.50 125 PHE A N 1
ATOM 912 C CA . PHE A 1 125 ? 2.806 1.035 5.596 1.00 91.50 125 PHE A CA 1
ATOM 913 C C . PHE A 1 125 ? 1.374 0.666 5.195 1.00 91.50 125 PHE A C 1
ATOM 915 O O . PHE A 1 125 ? 0.425 1.251 5.721 1.00 91.50 125 PHE A O 1
ATOM 922 N N . GLY A 1 126 ? 1.199 -0.331 4.323 1.00 89.81 126 GLY A N 1
ATOM 923 C CA . GLY A 1 126 ? -0.120 -0.847 3.952 1.00 89.81 126 GLY A CA 1
ATOM 924 C C . GLY A 1 126 ? -0.842 -1.481 5.142 1.00 89.81 126 GLY A C 1
ATOM 925 O O . GLY A 1 126 ? -2.048 -1.293 5.312 1.00 89.81 126 GLY A O 1
ATOM 926 N N . LEU A 1 127 ? -0.097 -2.145 6.028 1.00 91.50 127 LEU A N 1
ATOM 927 C CA . LEU A 1 127 ? -0.624 -2.674 7.282 1.00 91.50 127 LEU A CA 1
ATOM 928 C C . LEU A 1 127 ? -1.100 -1.548 8.205 1.00 91.50 127 LEU A C 1
ATOM 930 O O . LEU A 1 127 ? -2.236 -1.579 8.678 1.00 91.50 127 LEU A O 1
ATOM 934 N N . PHE A 1 128 ? -0.284 -0.518 8.422 1.00 92.31 128 PHE A N 1
ATOM 935 C CA . PHE A 1 128 ? -0.667 0.635 9.246 1.00 92.31 128 PHE A CA 1
ATOM 936 C C . PHE A 1 128 ? -1.881 1.364 8.674 1.00 92.31 128 PHE A C 1
ATOM 938 O O . PHE A 1 128 ? -2.809 1.713 9.408 1.00 92.31 128 PHE A O 1
ATOM 945 N N . TYR A 1 129 ? -1.933 1.506 7.349 1.00 92.62 129 TYR A N 1
ATOM 946 C CA . TYR A 1 129 ? -3.105 2.029 6.665 1.00 92.62 129 TYR A CA 1
ATOM 947 C C . TYR A 1 129 ? -4.352 1.187 6.957 1.00 92.62 129 TYR A C 1
ATOM 949 O O . TYR A 1 129 ? -5.370 1.738 7.380 1.00 92.62 129 TYR A O 1
ATOM 957 N N . GLY A 1 130 ? -4.281 -0.136 6.795 1.00 88.38 130 GLY A N 1
ATOM 958 C CA . GLY A 1 130 ? -5.418 -1.015 7.053 1.00 88.38 130 GLY A CA 1
ATOM 959 C C . GLY A 1 130 ? -5.885 -0.966 8.509 1.00 88.38 130 GLY A C 1
ATOM 960 O O . GLY A 1 130 ? -7.089 -0.879 8.746 1.00 88.38 130 GLY A O 1
ATOM 961 N N . LEU A 1 131 ? -4.954 -0.933 9.470 1.00 89.81 131 LEU A N 1
ATOM 962 C CA . LEU A 1 131 ? -5.262 -0.769 10.896 1.00 89.81 131 LEU A CA 1
ATOM 963 C C . LEU A 1 131 ? -5.949 0.565 11.197 1.00 89.81 131 LEU A C 1
ATOM 965 O O . LEU A 1 131 ? -6.871 0.599 12.006 1.00 89.81 131 LEU A O 1
ATOM 969 N N . SER A 1 132 ? -5.578 1.654 10.519 1.00 89.25 132 SER A N 1
ATOM 970 C CA . SER A 1 132 ? -6.221 2.962 10.726 1.00 89.25 132 SER A CA 1
ATOM 971 C C . SER A 1 132 ? -7.734 2.969 10.432 1.00 89.25 132 SER A C 1
ATOM 973 O O . SER A 1 132 ? -8.469 3.831 10.928 1.00 89.25 132 SER A O 1
ATOM 975 N N . LEU A 1 133 ? -8.218 1.984 9.663 1.00 88.56 133 LEU A N 1
ATOM 976 C CA . LEU A 1 133 ? -9.632 1.792 9.322 1.00 88.56 133 LEU A CA 1
ATOM 977 C C . LEU A 1 133 ? -10.422 0.994 10.375 1.00 88.56 133 LEU A C 1
ATOM 979 O O . LEU A 1 133 ? -11.611 0.726 10.169 1.00 88.56 133 LEU A O 1
ATOM 983 N N . ALA A 1 134 ? -9.787 0.621 11.489 1.00 87.00 134 ALA A N 1
ATOM 984 C CA . ALA A 1 134 ? -10.448 0.007 12.635 1.00 87.00 134 ALA A CA 1
ATOM 985 C C . ALA A 1 134 ? -11.632 0.841 13.144 1.00 87.00 134 ALA A C 1
ATOM 987 O O . ALA A 1 134 ? -11.704 2.058 12.942 1.00 87.00 134 ALA A O 1
ATOM 988 N N . GLY A 1 135 ? -12.578 0.157 13.791 1.00 80.69 135 GLY A N 1
ATOM 989 C CA . GLY A 1 135 ? -13.673 0.810 14.498 1.00 80.69 135 GLY A CA 1
ATOM 990 C C . GLY A 1 135 ? -13.153 1.689 15.633 1.00 80.69 135 GLY A C 1
ATOM 991 O O . GLY A 1 135 ? -12.034 1.514 16.107 1.00 80.69 135 GLY A O 1
ATOM 992 N N . GLU A 1 136 ? -13.970 2.639 16.061 1.00 79.81 136 GLU A N 1
ATOM 993 C CA . GLU A 1 136 ? -13.664 3.488 17.210 1.00 79.81 136 GLU A CA 1
ATOM 994 C C . GLU A 1 136 ? -13.959 2.707 18.493 1.00 79.81 136 GLU A C 1
ATOM 996 O O . GLU A 1 136 ? -15.024 2.090 18.610 1.00 79.81 136 GLU A O 1
ATOM 1001 N N . LYS A 1 137 ? -12.999 2.666 19.423 1.00 74.69 137 LYS A N 1
ATOM 1002 C CA . LYS A 1 137 ? -13.308 2.288 20.806 1.00 74.69 137 LYS A CA 1
ATOM 1003 C C . LYS A 1 137 ? -13.989 3.515 21.440 1.00 74.69 137 LYS A C 1
ATOM 1005 O O . LYS A 1 137 ? -13.450 4.599 21.236 1.00 74.69 137 LYS A O 1
ATOM 1010 N N . PRO A 1 138 ? -15.144 3.375 22.114 1.00 61.06 138 PRO A N 1
ATOM 1011 C CA . PRO A 1 138 ? -15.684 4.474 22.910 1.00 61.06 138 PRO A CA 1
ATOM 1012 C C . PRO A 1 138 ? -14.639 4.875 23.955 1.00 61.06 138 PRO A C 1
ATOM 1014 O O . PRO A 1 138 ? -13.956 4.000 24.502 1.00 61.06 138 PRO A O 1
ATOM 1017 N N . ASP A 1 139 ? -14.454 6.179 24.133 1.00 63.06 139 ASP A N 1
ATOM 1018 C CA . ASP A 1 139 ? -13.534 6.710 25.131 1.00 63.06 139 ASP A CA 1
ATOM 1019 C C . ASP A 1 139 ? -14.084 6.361 26.524 1.00 63.06 139 ASP A C 1
ATOM 1021 O O . ASP A 1 139 ? -15.291 6.402 26.753 1.00 63.06 139 ASP A O 1
ATOM 1025 N N . GLU A 1 140 ? -13.204 5.948 27.439 1.00 58.09 140 GLU A N 1
ATOM 1026 C CA . GLU A 1 140 ? -13.575 5.496 28.795 1.00 58.09 140 GLU A CA 1
ATOM 1027 C C . GLU A 1 140 ? -14.147 6.639 29.665 1.00 58.09 140 GLU A C 1
ATOM 1029 O O . GLU A 1 140 ? -14.623 6.390 30.763 1.00 58.09 140 GLU A O 1
ATOM 1034 N N . ASP A 1 141 ? -14.185 7.868 29.140 1.00 54.69 141 ASP A N 1
ATOM 1035 C CA . ASP A 1 141 ? -14.719 9.061 29.803 1.00 54.69 141 ASP A CA 1
ATOM 1036 C C . ASP A 1 141 ? -16.264 9.166 29.741 1.00 54.69 141 ASP A C 1
ATOM 1038 O O . ASP A 1 141 ? -16.835 10.053 30.365 1.00 54.69 141 ASP A O 1
ATOM 1042 N N . GLU A 1 142 ? -16.968 8.283 29.013 1.00 52.25 142 GLU A N 1
ATOM 1043 C CA . GLU A 1 142 ? -18.449 8.242 28.988 1.00 52.25 142 GLU A CA 1
ATOM 1044 C C . GLU A 1 142 ? -19.070 7.330 30.072 1.00 52.25 142 GLU A C 1
ATOM 1046 O O . GLU A 1 142 ? -20.294 7.305 30.208 1.00 52.25 142 GLU A O 1
ATOM 1051 N N . GLU A 1 143 ? -18.275 6.576 30.846 1.00 50.09 143 GLU A N 1
ATOM 1052 C CA . GLU A 1 143 ? -18.799 5.700 31.915 1.00 50.09 143 GLU A CA 1
ATOM 1053 C C . GLU A 1 143 ? -18.977 6.411 33.275 1.00 50.09 143 GLU A C 1
ATOM 1055 O O . GLU A 1 143 ? -19.789 5.950 34.074 1.00 50.09 143 GLU A O 1
ATOM 1060 N N . ASP A 1 144 ? -18.316 7.551 33.517 1.00 49.22 144 ASP A N 1
ATOM 1061 C CA . ASP A 1 144 ? -18.356 8.263 34.814 1.00 49.22 144 ASP A CA 1
ATOM 1062 C C . ASP A 1 144 ? -19.450 9.353 34.921 1.00 49.22 144 ASP A C 1
ATOM 1064 O O . ASP A 1 144 ? -19.716 9.851 36.012 1.00 49.22 144 ASP A O 1
ATOM 1068 N N . ASP A 1 145 ? -20.142 9.700 33.829 1.00 50.25 145 ASP A N 1
ATOM 1069 C CA . ASP A 1 145 ? -21.232 10.702 33.828 1.00 50.25 145 ASP A CA 1
ATOM 1070 C C . ASP A 1 145 ? -22.636 10.083 34.049 1.00 50.25 145 ASP A C 1
ATOM 1072 O O . ASP A 1 145 ? -23.664 10.744 33.856 1.00 50.25 145 ASP A O 1
ATOM 1076 N N . ALA A 1 146 ? -22.702 8.802 34.434 1.00 50.94 146 ALA A N 1
ATOM 1077 C CA . ALA A 1 146 ? -23.944 8.037 34.590 1.00 50.94 146 ALA A CA 1
ATOM 1078 C C . ALA A 1 146 ? -24.290 7.619 36.038 1.00 50.94 146 ALA A C 1
ATOM 1080 O O . ALA A 1 146 ? -25.203 6.803 36.206 1.00 50.94 146 ALA A O 1
ATOM 1081 N N . GLU A 1 147 ? -23.630 8.175 37.065 1.00 39.94 147 GLU A N 1
ATOM 1082 C CA . GLU A 1 147 ? -24.001 7.984 38.488 1.00 39.94 147 GLU A CA 1
ATOM 1083 C C . GLU A 1 147 ? -24.647 9.217 39.143 1.00 39.94 147 GLU A C 1
ATOM 1085 O O . GLU A 1 147 ? -24.078 10.331 39.077 1.00 39.94 147 GLU A O 1
#

pLDDT: mean 77.8, std 15.66, range [39.94, 96.44]